Protein AF-R8APU4-F1 (afdb_monomer_lite)

Radius of gyration: 16.85 Å; chains: 1; bounding box: 38×44×42 Å

Secondary structure (DSSP, 8-state):
------EE-TTS-EEPPPTTT-GGGGG--TTHHHHHHHHHHHHHHHH-HHHHHHHHHHHH-BTTTTT--HHHHHHHHTTT--BHHHHHTS-HHHHTTSTT--HHHHHHHHHHHHHHHHHHHHHHHHHHHHHT-

pLDDT: mean 91.13, std 9.14, range [54.81, 98.44]

Sequence (133 aa):
GVAVIVSVTDWLTPFYPDPTVNPLHAAWPDELNDAVIAKIRDLCANSHPMLVARAEWAELQLLSEIGLPTKQCDLLAASNIQTLFDVVRREPSALTKVKGIGEKTAREIHAFCMQHVREWMRQYDKECRQTAA

Structure (mmCIF, N/CA/C/O backbone):
data_AF-R8APU4-F1
#
_entry.id   AF-R8APU4-F1
#
loop_
_atom_site.group_PDB
_atom_site.id
_atom_site.type_symbol
_atom_site.label_atom_id
_atom_site.label_alt_id
_atom_site.label_comp_id
_atom_site.label_asym_id
_atom_site.label_entity_id
_atom_site.label_seq_id
_atom_site.pdbx_PDB_ins_code
_atom_site.Cartn_x
_atom_site.Cartn_y
_atom_site.Cartn_z
_atom_site.occupancy
_atom_site.B_iso_or_equiv
_atom_site.auth_seq_id
_atom_site.auth_comp_id
_atom_site.auth_asym_id
_atom_site.auth_atom_id
_atom_site.pdbx_PDB_model_num
ATOM 1 N N . GLY A 1 1 ? 23.250 -4.812 -23.949 1.00 65.19 1 GLY A N 1
ATOM 2 C CA . GLY A 1 1 ? 22.042 -4.947 -23.116 1.00 65.19 1 GLY A CA 1
ATOM 3 C C . GLY A 1 1 ? 22.016 -3.819 -22.112 1.00 65.19 1 GLY A C 1
ATOM 4 O O . GLY A 1 1 ? 23.083 -3.347 -21.742 1.00 65.19 1 GLY A O 1
ATOM 5 N N . VAL A 1 2 ? 20.828 -3.374 -21.712 1.00 65.56 2 VAL A N 1
ATOM 6 C CA . VAL A 1 2 ? 20.645 -2.420 -20.609 1.00 65.56 2 VAL A CA 1
ATOM 7 C C . VAL A 1 2 ? 20.429 -3.227 -19.333 1.00 65.56 2 VAL A C 1
ATOM 9 O O . VAL A 1 2 ? 19.642 -4.170 -19.343 1.00 65.56 2 VAL A O 1
ATOM 12 N N . ALA A 1 3 ? 21.108 -2.857 -18.251 1.00 71.75 3 ALA A N 1
ATOM 13 C CA . ALA A 1 3 ? 20.852 -3.385 -16.917 1.00 71.75 3 ALA A CA 1
ATOM 14 C C . ALA A 1 3 ? 20.375 -2.243 -16.012 1.00 71.75 3 ALA A C 1
ATOM 16 O O . ALA A 1 3 ? 20.952 -1.156 -16.038 1.00 71.75 3 ALA A O 1
ATOM 17 N N . VAL A 1 4 ? 19.329 -2.492 -15.224 1.00 72.75 4 VAL A N 1
ATOM 18 C CA . VAL A 1 4 ? 18.803 -1.552 -14.226 1.00 72.75 4 VAL A CA 1
ATOM 19 C C . VAL A 1 4 ? 18.894 -2.222 -12.863 1.00 72.75 4 VAL A C 1
ATOM 21 O O . VAL A 1 4 ? 18.448 -3.355 -12.695 1.00 72.75 4 VAL A O 1
ATOM 24 N N . ILE A 1 5 ? 19.483 -1.521 -11.897 1.00 80.12 5 ILE A N 1
ATOM 25 C CA . ILE A 1 5 ? 19.469 -1.937 -10.496 1.00 80.12 5 ILE A CA 1
ATOM 26 C C . ILE A 1 5 ? 18.193 -1.377 -9.876 1.00 80.12 5 ILE A C 1
ATOM 28 O O . ILE A 1 5 ? 17.950 -0.172 -9.938 1.00 80.12 5 ILE A O 1
ATOM 32 N N . VAL A 1 6 ? 17.386 -2.263 -9.300 1.00 81.75 6 VAL A N 1
ATOM 33 C CA . VAL A 1 6 ? 16.127 -1.919 -8.6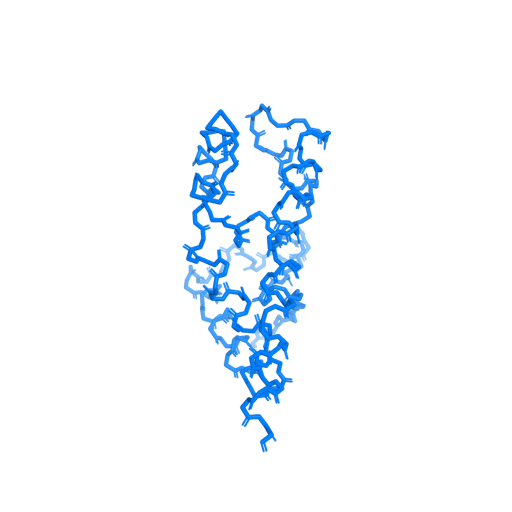40 1.00 81.75 6 VAL A CA 1
ATOM 34 C C . VAL A 1 6 ? 16.291 -2.182 -7.152 1.00 81.75 6 VAL A C 1
ATOM 36 O O . VAL A 1 6 ? 16.605 -3.301 -6.748 1.00 81.75 6 VAL A O 1
ATOM 39 N N . SER A 1 7 ? 16.085 -1.148 -6.341 1.00 87.69 7 SER A N 1
ATOM 40 C CA . SER A 1 7 ? 15.986 -1.304 -4.890 1.00 87.69 7 SER A CA 1
ATOM 41 C C . SER A 1 7 ? 14.561 -1.707 -4.529 1.00 87.69 7 SER A C 1
ATOM 43 O O . SER A 1 7 ? 13.619 -1.330 -5.217 1.00 87.69 7 SER A O 1
ATOM 45 N N . VAL A 1 8 ? 14.384 -2.466 -3.453 1.00 90.88 8 VAL A N 1
ATOM 46 C CA . VAL A 1 8 ? 13.068 -2.964 -3.032 1.00 90.88 8 VAL A CA 1
ATOM 47 C C . VAL A 1 8 ? 12.736 -2.386 -1.663 1.00 90.88 8 VAL A C 1
ATOM 49 O O . VAL A 1 8 ? 13.577 -2.410 -0.765 1.00 90.88 8 VAL A O 1
ATOM 52 N N . THR A 1 9 ? 11.529 -1.843 -1.506 1.00 92.44 9 THR A N 1
ATOM 53 C CA . THR A 1 9 ? 11.045 -1.370 -0.201 1.00 92.44 9 THR A CA 1
ATOM 54 C C . THR A 1 9 ? 10.642 -2.541 0.696 1.00 92.44 9 THR A C 1
ATOM 56 O O . THR A 1 9 ? 10.446 -3.665 0.235 1.00 92.44 9 THR A O 1
ATOM 59 N N . ASP A 1 10 ? 10.431 -2.292 1.988 1.00 92.12 10 ASP A N 1
ATOM 60 C CA . ASP A 1 10 ? 9.882 -3.308 2.895 1.00 92.12 10 ASP A CA 1
ATOM 61 C C . ASP A 1 10 ? 8.448 -3.740 2.506 1.00 92.12 10 ASP A C 1
ATOM 63 O O . ASP A 1 10 ? 7.966 -4.787 2.933 1.00 92.12 10 ASP A O 1
ATOM 67 N N . TRP A 1 11 ? 7.775 -2.968 1.651 1.00 95.81 11 TRP A N 1
ATOM 68 C CA . TRP A 1 11 ? 6.475 -3.270 1.045 1.00 95.81 11 TRP A CA 1
ATOM 69 C C . TRP A 1 11 ? 6.571 -3.961 -0.319 1.00 95.81 11 TRP A C 1
ATOM 71 O O . TRP A 1 11 ? 5.617 -3.919 -1.094 1.00 95.81 11 TRP A O 1
ATOM 81 N N . LEU A 1 12 ? 7.719 -4.572 -0.637 1.00 95.31 12 LEU A N 1
ATOM 82 C CA . LEU A 1 12 ? 7.938 -5.334 -1.875 1.00 95.31 12 LEU A CA 1
ATOM 83 C C . LEU A 1 12 ? 7.669 -4.516 -3.148 1.00 95.31 12 LEU A C 1
ATOM 85 O O . LEU A 1 12 ? 7.364 -5.062 -4.206 1.00 95.31 12 LEU A O 1
ATOM 89 N N . THR A 1 13 ? 7.774 -3.190 -3.042 1.00 93.00 13 THR A N 1
ATOM 90 C 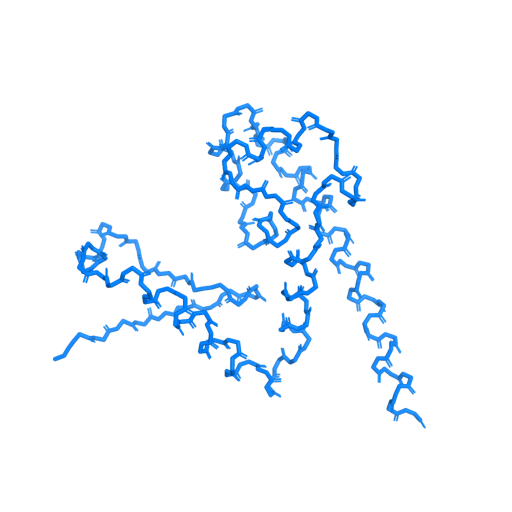CA . THR A 1 13 ? 7.569 -2.271 -4.157 1.00 93.00 13 THR A CA 1
ATOM 91 C C . THR A 1 13 ? 8.932 -1.907 -4.744 1.00 93.00 13 THR A C 1
ATOM 93 O O . THR A 1 13 ? 9.847 -1.574 -3.982 1.00 93.00 13 THR A O 1
ATOM 96 N N . PRO A 1 14 ? 9.098 -1.954 -6.075 1.00 91.31 14 PRO A N 1
ATOM 97 C CA . PRO A 1 14 ? 10.331 -1.519 -6.705 1.00 91.31 14 PRO A CA 1
ATOM 98 C C . PRO A 1 14 ? 10.508 -0.005 -6.556 1.00 91.31 14 PRO A C 1
ATOM 100 O O . PRO A 1 14 ? 9.588 0.784 -6.776 1.00 91.31 14 PRO A O 1
ATOM 103 N N . PHE A 1 15 ? 11.721 0.396 -6.205 1.00 87.00 15 PHE A N 1
ATOM 104 C CA . PHE A 1 15 ? 12.182 1.771 -6.217 1.00 87.00 15 PHE A CA 1
ATOM 105 C C . PHE A 1 15 ? 13.158 1.941 -7.377 1.00 87.00 15 PHE A C 1
ATOM 107 O O . PHE A 1 15 ? 14.256 1.372 -7.386 1.00 87.00 15 PHE A O 1
ATOM 114 N N . TYR A 1 16 ? 12.733 2.722 -8.362 1.00 83.50 16 TYR A N 1
ATOM 115 C CA . TYR A 1 16 ? 13.521 3.014 -9.547 1.00 83.50 16 TYR A CA 1
ATOM 116 C C . TYR A 1 16 ? 14.299 4.325 -9.381 1.00 83.50 16 TYR A C 1
ATOM 118 O O . TYR A 1 16 ? 13.840 5.220 -8.665 1.00 83.50 16 TYR A O 1
ATOM 126 N N . PRO A 1 17 ? 15.454 4.470 -10.056 1.00 75.75 17 PRO A N 1
ATOM 127 C CA . PRO A 1 17 ? 16.133 5.755 -10.166 1.00 75.75 17 PRO A CA 1
ATOM 128 C C . PRO A 1 17 ? 15.199 6.832 -10.729 1.00 75.75 17 PRO A C 1
ATOM 130 O O . PRO A 1 17 ? 14.263 6.528 -11.468 1.00 75.75 17 PRO A O 1
ATOM 133 N N . ASP A 1 18 ? 15.468 8.095 -10.398 1.00 74.25 18 ASP A N 1
ATOM 134 C CA . ASP A 1 18 ? 14.674 9.208 -10.912 1.00 74.25 18 ASP A CA 1
ATOM 135 C C . ASP A 1 18 ? 14.652 9.183 -12.462 1.00 74.25 18 ASP A C 1
ATOM 137 O O . ASP A 1 18 ? 15.716 9.049 -13.081 1.00 74.25 18 ASP A O 1
ATOM 141 N N . PRO A 1 19 ? 13.479 9.312 -13.112 1.00 70.94 19 PRO A N 1
ATOM 142 C CA . PRO A 1 19 ? 13.369 9.275 -14.573 1.00 70.94 19 PRO A CA 1
ATOM 143 C C . PRO A 1 19 ? 14.193 10.361 -15.279 1.00 70.94 19 PRO A C 1
ATOM 145 O O . PRO A 1 19 ? 14.604 10.180 -16.422 1.00 70.94 19 PRO A O 1
ATOM 148 N N . THR A 1 20 ? 14.463 11.486 -14.608 1.00 70.56 20 THR A N 1
ATOM 149 C CA . THR A 1 20 ? 15.337 12.552 -15.126 1.00 70.56 20 THR A CA 1
ATOM 150 C C . THR A 1 20 ? 16.808 12.136 -15.165 1.00 70.56 20 THR A C 1
ATOM 152 O O . THR A 1 20 ? 17.589 12.700 -15.928 1.00 70.56 20 THR A O 1
ATOM 155 N N . VAL A 1 21 ? 17.177 11.121 -14.378 1.00 69.00 21 VAL A N 1
ATOM 156 C CA . VAL A 1 21 ? 18.521 10.539 -14.302 1.00 69.00 21 VAL A CA 1
ATOM 157 C C . VAL A 1 21 ? 18.631 9.285 -15.179 1.00 69.00 21 VAL A C 1
ATOM 159 O O . VAL A 1 21 ? 19.710 8.996 -15.695 1.00 69.00 21 VAL A O 1
ATOM 162 N N . ASN A 1 22 ? 17.528 8.557 -15.398 1.00 70.25 22 ASN A N 1
ATOM 163 C CA . ASN A 1 22 ? 17.479 7.382 -16.268 1.00 70.25 22 ASN A CA 1
ATOM 164 C C . ASN A 1 22 ? 16.508 7.575 -17.456 1.00 70.25 22 ASN A C 1
ATOM 166 O O . ASN A 1 22 ? 15.334 7.199 -17.360 1.00 70.25 22 ASN A O 1
ATOM 170 N N . PRO A 1 23 ? 16.990 8.072 -18.615 1.00 70.00 23 PRO A N 1
ATOM 171 C CA . PRO A 1 23 ? 16.149 8.366 -19.781 1.00 70.00 23 PRO A CA 1
ATOM 172 C C . PRO A 1 23 ? 15.485 7.121 -20.388 1.00 70.00 23 PRO A C 1
ATOM 174 O O . PRO A 1 23 ? 14.581 7.240 -21.213 1.00 70.00 23 PRO A O 1
ATOM 177 N N . LEU A 1 24 ? 15.900 5.918 -19.978 1.00 71.50 24 LEU A N 1
ATOM 178 C CA . LEU A 1 24 ? 15.326 4.664 -20.455 1.00 71.50 24 LEU A CA 1
ATOM 179 C C . LEU A 1 24 ? 13.939 4.384 -19.874 1.00 71.50 24 LEU A C 1
ATOM 181 O O . LEU A 1 24 ? 13.246 3.547 -20.439 1.00 71.50 24 LEU A O 1
ATOM 185 N N . HIS A 1 25 ? 13.505 5.099 -18.826 1.00 74.12 25 HIS A N 1
ATOM 186 C CA . HIS A 1 25 ? 12.143 4.976 -18.287 1.00 74.12 25 HIS A CA 1
ATOM 187 C C . HIS A 1 25 ? 11.067 5.162 -19.365 1.00 74.12 25 HIS A C 1
ATOM 189 O O . HIS A 1 25 ? 10.062 4.464 -19.348 1.00 74.12 25 HIS A O 1
ATOM 195 N N . ALA A 1 26 ? 11.290 6.061 -20.330 1.00 77.56 26 ALA A N 1
ATOM 196 C CA . ALA A 1 26 ? 10.344 6.314 -21.418 1.00 77.56 26 ALA A CA 1
ATOM 197 C C . ALA A 1 26 ? 10.228 5.152 -22.423 1.00 77.56 26 ALA A C 1
ATOM 199 O O . ALA A 1 26 ? 9.291 5.119 -23.212 1.00 77.56 26 ALA A O 1
ATOM 200 N N . ALA A 1 27 ? 11.185 4.222 -22.417 1.00 79.81 27 ALA A N 1
ATOM 201 C CA . ALA A 1 27 ? 11.229 3.066 -23.308 1.00 79.81 27 ALA A CA 1
ATOM 202 C C . ALA A 1 27 ? 10.874 1.751 -22.591 1.00 79.81 27 ALA A C 1
ATOM 204 O O . ALA A 1 27 ? 11.046 0.677 -23.169 1.00 79.81 27 ALA A O 1
ATOM 205 N N . TRP A 1 28 ? 10.444 1.807 -21.326 1.00 82.31 28 TRP A N 1
ATOM 206 C CA . TRP A 1 28 ? 10.082 0.607 -20.579 1.00 82.31 28 TRP A CA 1
ATOM 207 C C . TRP A 1 28 ? 8.760 0.028 -21.084 1.00 82.31 28 TRP A C 1
ATOM 209 O O . TRP A 1 28 ? 7.817 0.787 -21.297 1.00 82.31 28 TRP A O 1
ATOM 219 N N . PRO A 1 29 ? 8.669 -1.302 -21.258 1.00 86.06 29 PRO A N 1
ATOM 220 C CA . PRO A 1 29 ? 7.392 -1.955 -21.500 1.00 86.06 29 PRO A CA 1
ATOM 221 C C . PRO A 1 29 ? 6.426 -1.687 -20.345 1.00 86.06 29 PRO A C 1
ATOM 223 O O . PRO A 1 29 ? 6.837 -1.753 -19.185 1.00 86.06 29 PRO A O 1
ATOM 226 N N . ASP A 1 30 ? 5.149 -1.472 -20.656 1.00 84.44 30 ASP A N 1
ATOM 227 C CA . ASP A 1 30 ? 4.111 -1.216 -19.647 1.00 84.44 30 ASP A CA 1
ATOM 228 C C . ASP A 1 30 ? 4.035 -2.350 -18.603 1.00 84.44 30 ASP A C 1
ATOM 230 O O . ASP A 1 30 ? 3.893 -2.108 -17.407 1.00 84.44 30 ASP A O 1
ATOM 234 N N . GLU A 1 31 ? 4.241 -3.593 -19.046 1.00 87.31 31 GLU A N 1
ATOM 235 C CA . GLU A 1 31 ? 4.192 -4.811 -18.225 1.00 87.31 31 GLU A CA 1
ATOM 236 C C . GLU A 1 31 ? 5.447 -5.033 -17.361 1.00 87.31 31 GLU A C 1
ATOM 238 O O . GLU A 1 31 ? 5.466 -5.910 -16.493 1.00 87.31 31 GLU A O 1
ATOM 243 N N . LEU A 1 32 ? 6.525 -4.265 -17.582 1.00 86.56 32 LEU A N 1
ATOM 244 C CA . LEU A 1 32 ? 7.799 -4.484 -16.891 1.00 86.56 32 LEU A CA 1
ATOM 245 C C . LEU A 1 32 ? 7.640 -4.345 -15.378 1.00 86.56 32 LEU A C 1
ATOM 247 O O . LEU A 1 32 ? 8.201 -5.138 -14.624 1.00 86.56 32 LEU A O 1
ATOM 251 N N . ASN A 1 33 ? 6.88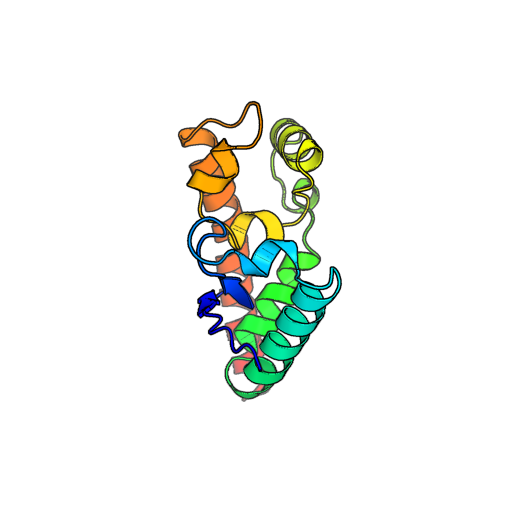3 -3.343 -14.931 1.00 87.81 33 ASN A N 1
ATOM 252 C CA . ASN A 1 33 ? 6.720 -3.089 -13.507 1.00 87.81 33 ASN A CA 1
ATOM 253 C C . ASN A 1 33 ? 6.011 -4.252 -12.798 1.00 87.81 33 ASN A C 1
ATOM 255 O O . ASN A 1 33 ? 6.436 -4.660 -11.718 1.00 87.81 33 ASN A O 1
ATOM 259 N N . ASP A 1 34 ? 4.988 -4.825 -13.428 1.00 89.25 34 ASP A N 1
ATOM 260 C CA . ASP A 1 34 ? 4.236 -5.950 -12.871 1.00 89.25 34 ASP A CA 1
ATOM 261 C C . ASP A 1 34 ? 5.092 -7.221 -12.838 1.00 89.25 34 ASP A C 1
ATOM 263 O O . ASP A 1 34 ? 5.128 -7.923 -11.825 1.00 89.25 34 ASP A O 1
ATOM 267 N N . ALA A 1 35 ? 5.876 -7.470 -13.893 1.00 91.31 35 ALA A N 1
ATOM 268 C CA . ALA A 1 35 ? 6.838 -8.570 -13.928 1.00 91.31 35 ALA A CA 1
ATOM 269 C C . ALA A 1 35 ? 7.918 -8.434 -12.838 1.00 91.31 35 ALA A C 1
ATOM 271 O O . ALA A 1 35 ? 8.291 -9.420 -12.197 1.00 91.31 35 ALA A O 1
ATOM 272 N N . VAL A 1 36 ? 8.404 -7.212 -12.591 1.00 91.69 36 VAL A N 1
ATOM 273 C CA . VAL A 1 36 ? 9.365 -6.925 -11.516 1.00 91.69 36 VAL A CA 1
ATOM 274 C C . VAL A 1 36 ? 8.734 -7.161 -10.144 1.00 91.69 36 VAL A C 1
ATOM 276 O O . VAL A 1 36 ? 9.351 -7.832 -9.319 1.00 91.69 36 VAL A O 1
ATOM 279 N N . ILE A 1 37 ? 7.508 -6.687 -9.898 1.00 92.38 37 ILE A N 1
ATOM 280 C CA . ILE A 1 37 ? 6.787 -6.928 -8.634 1.00 92.38 37 ILE A CA 1
ATOM 281 C C . ILE A 1 37 ? 6.594 -8.429 -8.399 1.00 92.38 37 ILE A C 1
ATOM 283 O O . ILE A 1 37 ? 6.911 -8.926 -7.316 1.00 92.38 37 ILE A O 1
ATOM 287 N N . ALA A 1 38 ? 6.139 -9.168 -9.415 1.00 93.50 38 ALA A N 1
ATOM 288 C CA . ALA A 1 38 ? 5.978 -10.615 -9.328 1.00 93.50 38 ALA A CA 1
ATOM 289 C C . ALA A 1 38 ? 7.308 -11.302 -8.987 1.00 93.50 38 ALA A C 1
ATOM 291 O O . ALA A 1 38 ? 7.359 -12.162 -8.105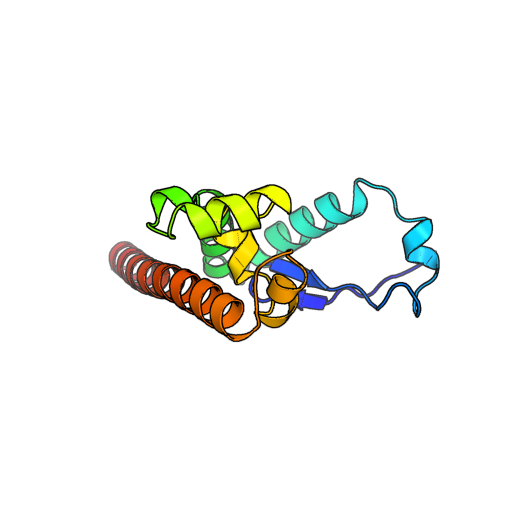 1.00 93.50 38 ALA A O 1
ATOM 292 N N . LYS A 1 39 ? 8.409 -10.876 -9.623 1.00 93.94 39 LYS A N 1
ATOM 293 C CA . LYS A 1 39 ? 9.728 -11.449 -9.351 1.00 93.94 39 LYS A CA 1
ATOM 294 C C . LYS A 1 39 ? 10.248 -11.114 -7.953 1.00 93.94 39 LYS A C 1
ATOM 296 O O . LYS A 1 39 ? 10.854 -11.971 -7.316 1.00 93.94 39 LYS A O 1
ATOM 301 N N . ILE A 1 40 ? 10.009 -9.898 -7.466 1.00 94.62 40 ILE A N 1
ATOM 302 C CA . ILE A 1 40 ? 10.347 -9.498 -6.095 1.00 94.62 40 ILE A CA 1
ATOM 303 C C . ILE A 1 40 ? 9.614 -10.396 -5.093 1.00 94.62 40 ILE A C 1
ATOM 305 O O . ILE A 1 40 ? 10.251 -10.944 -4.194 1.00 94.62 40 ILE A O 1
ATOM 309 N N . ARG A 1 41 ? 8.300 -10.598 -5.266 1.00 95.69 41 ARG A N 1
ATOM 310 C CA . ARG A 1 41 ? 7.495 -11.457 -4.382 1.00 95.69 41 ARG A CA 1
ATOM 311 C C . ARG A 1 41 ? 7.990 -12.903 -4.383 1.00 95.69 41 ARG A C 1
ATOM 313 O O . ARG A 1 41 ? 8.192 -13.459 -3.309 1.00 95.69 41 ARG A O 1
ATOM 320 N N . ASP A 1 42 ? 8.265 -13.467 -5.559 1.00 95.25 42 ASP A N 1
ATOM 321 C CA . ASP A 1 42 ? 8.838 -14.813 -5.723 1.00 95.25 42 ASP A CA 1
ATOM 322 C C . ASP A 1 42 ? 10.165 -14.978 -4.957 1.00 95.25 42 ASP A C 1
ATOM 324 O O . ASP A 1 42 ? 10.334 -15.905 -4.165 1.00 95.25 42 ASP A O 1
ATOM 328 N N . LEU A 1 43 ? 11.092 -14.027 -5.111 1.00 93.38 43 LEU A N 1
ATOM 329 C CA . LEU A 1 43 ? 12.383 -14.054 -4.411 1.00 93.38 43 LEU A CA 1
ATOM 330 C C . LEU A 1 43 ? 12.237 -13.885 -2.886 1.00 93.38 43 LEU A C 1
ATOM 332 O O . LEU A 1 43 ? 12.998 -14.474 -2.109 1.00 93.38 43 LEU A O 1
ATOM 336 N N . CYS A 1 44 ? 11.262 -13.090 -2.444 1.00 94.62 44 CYS A N 1
ATOM 337 C CA . CYS A 1 44 ? 10.994 -12.848 -1.030 1.00 94.62 44 CYS A CA 1
ATOM 338 C C . CYS A 1 44 ? 10.173 -13.958 -0.362 1.00 94.62 44 CYS A C 1
ATOM 340 O O . CYS A 1 44 ? 10.248 -14.073 0.858 1.00 94.62 44 CYS A O 1
ATOM 342 N N . ALA A 1 45 ? 9.450 -14.798 -1.107 1.00 94.12 45 ALA A N 1
ATOM 343 C CA . ALA A 1 45 ? 8.554 -15.812 -0.543 1.00 94.12 45 ALA A CA 1
ATOM 344 C C . ALA A 1 45 ? 9.262 -16.762 0.436 1.00 94.12 45 ALA A C 1
ATOM 346 O O . ALA A 1 45 ? 8.739 -17.054 1.508 1.00 94.12 45 ALA A O 1
ATOM 347 N N . ASN A 1 46 ? 10.487 -17.181 0.112 1.00 90.25 46 ASN A N 1
ATOM 348 C CA . ASN A 1 46 ? 11.248 -18.103 0.960 1.00 90.25 46 ASN A CA 1
ATOM 349 C C . ASN A 1 46 ? 12.001 -17.400 2.097 1.00 90.25 46 ASN A C 1
ATOM 351 O O . ASN A 1 46 ? 12.165 -17.962 3.176 1.00 90.25 46 ASN A O 1
ATOM 355 N N . SER A 1 47 ? 12.505 -16.190 1.849 1.00 93.56 47 SER A N 1
ATOM 356 C CA . SER A 1 47 ? 13.401 -15.491 2.782 1.00 93.56 47 SER A CA 1
ATOM 357 C C . SER A 1 47 ? 12.664 -14.560 3.747 1.00 93.56 47 SER A C 1
ATOM 359 O O . SER A 1 47 ? 13.094 -14.383 4.882 1.00 93.56 47 SER A O 1
ATOM 361 N N . HIS A 1 48 ? 11.551 -13.977 3.307 1.00 94.44 48 HIS A N 1
ATOM 362 C CA . HIS A 1 48 ? 10.764 -12.983 4.033 1.00 94.44 48 HIS A CA 1
ATOM 363 C C . HIS A 1 48 ? 9.249 -13.230 3.860 1.00 94.44 48 HIS A C 1
ATOM 365 O O . HIS A 1 48 ? 8.522 -12.315 3.457 1.00 94.44 48 HIS A O 1
ATOM 371 N N . PRO A 1 49 ? 8.734 -14.436 4.184 1.00 94.25 49 PRO A N 1
ATOM 372 C CA . PRO A 1 49 ? 7.333 -14.806 3.948 1.00 94.25 49 PRO A CA 1
ATOM 373 C C . PRO A 1 49 ? 6.335 -13.854 4.619 1.00 94.25 49 PRO A C 1
ATOM 375 O O . PRO A 1 49 ? 5.301 -13.530 4.043 1.00 94.25 49 PRO A O 1
ATOM 378 N N . MET A 1 50 ? 6.673 -13.322 5.799 1.00 95.50 50 MET A N 1
ATOM 379 C CA . MET A 1 50 ? 5.838 -12.342 6.501 1.00 95.50 50 MET A CA 1
ATOM 380 C C . MET A 1 50 ? 5.649 -11.045 5.694 1.00 95.50 50 MET A C 1
ATOM 382 O O . MET A 1 50 ? 4.570 -10.462 5.732 1.00 95.50 50 MET A O 1
ATOM 386 N N . LEU A 1 51 ? 6.663 -10.578 4.950 1.00 96.06 51 LEU A N 1
ATOM 387 C CA . LEU A 1 51 ? 6.527 -9.371 4.122 1.00 96.06 51 LEU A CA 1
ATOM 388 C C . LEU A 1 51 ? 5.579 -9.607 2.943 1.00 96.06 51 LEU A C 1
ATOM 390 O O . LEU A 1 51 ? 4.792 -8.719 2.620 1.00 96.06 51 LEU A O 1
ATOM 394 N N . VAL A 1 52 ? 5.628 -10.803 2.346 1.00 96.62 52 VAL A N 1
ATOM 395 C CA . VAL A 1 52 ? 4.720 -11.211 1.263 1.00 96.62 52 VAL A CA 1
ATOM 396 C C . VAL A 1 52 ? 3.289 -11.292 1.786 1.00 96.62 52 VAL A C 1
ATOM 398 O O . VAL A 1 52 ? 2.422 -10.586 1.277 1.00 96.62 52 VAL A O 1
ATOM 401 N N . ALA A 1 53 ? 3.072 -12.030 2.878 1.00 96.50 53 ALA A N 1
ATOM 402 C CA . ALA A 1 53 ? 1.762 -12.157 3.510 1.00 96.50 53 ALA A CA 1
ATOM 403 C C . ALA A 1 53 ? 1.180 -10.794 3.925 1.00 96.50 53 ALA A C 1
ATOM 405 O O . ALA A 1 53 ? -0.005 -10.532 3.727 1.00 96.50 53 ALA A O 1
ATOM 406 N N . ARG A 1 54 ? 2.020 -9.891 4.452 1.00 97.62 54 ARG A N 1
ATOM 407 C CA . ARG A 1 54 ? 1.615 -8.529 4.826 1.00 97.62 54 ARG A CA 1
ATOM 408 C C . ARG A 1 54 ? 1.153 -7.718 3.619 1.00 97.62 54 ARG A C 1
ATOM 410 O O . ARG A 1 54 ? 0.158 -7.005 3.721 1.00 97.62 54 ARG A O 1
ATOM 417 N N . ALA A 1 55 ? 1.895 -7.778 2.514 1.00 97.31 55 ALA A N 1
ATOM 418 C CA . ALA A 1 55 ? 1.553 -7.050 1.297 1.00 97.31 55 ALA A CA 1
ATOM 419 C C . ALA A 1 55 ? 0.230 -7.560 0.710 1.00 97.31 55 ALA A C 1
ATOM 421 O O . ALA A 1 55 ? -0.669 -6.759 0.479 1.00 97.31 55 ALA A O 1
ATOM 422 N N . GLU A 1 56 ? 0.081 -8.879 0.567 1.00 96.62 56 GLU A N 1
ATOM 423 C CA . GLU A 1 56 ? -1.139 -9.513 0.046 1.00 96.62 56 GLU A CA 1
ATOM 424 C C . GLU A 1 56 ? -2.359 -9.215 0.920 1.00 96.62 56 GLU A C 1
ATOM 426 O O . GLU A 1 56 ? -3.411 -8.828 0.416 1.00 96.62 56 GLU A O 1
ATOM 431 N N . TRP A 1 57 ? -2.220 -9.316 2.244 1.00 97.75 57 TRP A N 1
ATOM 432 C CA . TRP A 1 57 ? -3.292 -8.947 3.163 1.00 97.75 57 TRP A CA 1
ATOM 433 C C . TRP A 1 57 ? -3.694 -7.475 3.004 1.00 97.75 57 TRP A C 1
ATOM 435 O O . TRP A 1 57 ? -4.886 -7.174 2.905 1.00 97.75 57 TRP A O 1
ATOM 445 N N . ALA A 1 58 ? -2.718 -6.562 2.952 1.00 98.19 58 ALA A N 1
ATOM 446 C CA . ALA A 1 58 ? -2.967 -5.126 2.845 1.00 98.19 58 ALA A CA 1
ATOM 447 C C . ALA A 1 58 ? -3.598 -4.721 1.499 1.00 98.19 58 ALA A C 1
ATOM 449 O O . ALA A 1 58 ? -4.329 -3.730 1.455 1.00 98.19 58 ALA A O 1
ATOM 450 N N . GLU A 1 59 ? -3.343 -5.465 0.418 1.00 97.62 59 GLU A N 1
ATOM 451 C CA . GLU A 1 59 ? -3.985 -5.269 -0.893 1.00 97.62 59 GLU A CA 1
ATOM 452 C C . GLU A 1 59 ? -5.487 -5.575 -0.851 1.00 97.62 59 GLU A C 1
ATOM 454 O O . GLU A 1 59 ? -6.255 -4.994 -1.612 1.00 97.62 59 GLU A O 1
ATOM 459 N N . LEU A 1 60 ? -5.919 -6.438 0.072 1.00 97.81 60 LEU A N 1
ATOM 460 C CA . LEU A 1 60 ? -7.325 -6.804 0.253 1.00 97.81 60 LEU A CA 1
ATOM 461 C C . LEU A 1 60 ? -8.083 -5.870 1.205 1.00 97.81 60 LEU A C 1
ATOM 463 O O . LEU A 1 60 ? -9.306 -5.936 1.269 1.00 97.81 60 LEU A O 1
ATOM 467 N N . GLN A 1 61 ? -7.388 -5.020 1.966 1.00 98.12 61 GLN A N 1
ATOM 468 C CA . GLN A 1 61 ? -8.034 -4.146 2.946 1.00 98.12 61 GLN A CA 1
ATOM 469 C C . GLN A 1 61 ? -8.463 -2.829 2.296 1.00 98.12 61 GLN A C 1
ATOM 471 O O . GLN A 1 61 ? -7.623 -1.960 2.049 1.00 98.12 61 GLN A O 1
ATOM 476 N N . LEU A 1 62 ? -9.762 -2.640 2.061 1.00 98.00 62 LEU A N 1
ATOM 477 C CA . LEU A 1 62 ? -10.283 -1.359 1.583 1.00 98.00 62 LEU A CA 1
ATOM 478 C C . LEU A 1 62 ? -10.242 -0.301 2.690 1.00 98.00 62 LEU A C 1
ATOM 480 O O . LEU A 1 62 ? -10.655 -0.543 3.825 1.00 98.00 62 LEU A O 1
ATOM 484 N N . LEU A 1 63 ? -9.806 0.915 2.348 1.00 98.06 63 LEU A N 1
ATOM 485 C CA . LEU A 1 63 ? -9.706 2.030 3.300 1.00 98.06 63 LEU A CA 1
ATOM 486 C C . LEU A 1 63 ? -11.052 2.357 3.968 1.00 98.06 63 LEU A C 1
ATOM 488 O O . LEU A 1 63 ? -11.101 2.676 5.156 1.00 98.06 63 LEU A O 1
ATOM 492 N N . SER A 1 64 ? -12.150 2.234 3.220 1.00 96.44 64 SER A N 1
ATOM 493 C CA . SER A 1 64 ? -13.513 2.423 3.725 1.00 96.44 64 SER A CA 1
ATOM 494 C C . SER A 1 64 ? -13.938 1.371 4.747 1.00 96.44 64 SER A C 1
ATOM 496 O O . SER A 1 64 ? -14.737 1.672 5.628 1.00 96.44 64 SER A O 1
ATOM 498 N N . GLU A 1 65 ? -13.423 0.146 4.636 1.00 96.94 65 GLU A N 1
ATOM 499 C CA . GLU A 1 65 ? -13.808 -0.980 5.494 1.00 96.94 65 GLU A CA 1
ATOM 500 C C . GLU A 1 65 ? -13.016 -0.995 6.799 1.00 96.94 65 GLU A C 1
ATOM 502 O O . GLU A 1 65 ? -13.550 -1.351 7.846 1.00 96.94 65 GLU A O 1
ATOM 507 N N . ILE A 1 66 ? -11.765 -0.531 6.764 1.00 96.00 66 ILE A N 1
ATOM 508 C CA . ILE A 1 66 ? -10.923 -0.426 7.963 1.00 96.00 66 ILE A CA 1
ATOM 509 C C . ILE A 1 66 ? -11.251 0.800 8.828 1.00 96.00 66 ILE A C 1
ATOM 511 O O . ILE A 1 66 ? -10.648 0.981 9.880 1.00 96.00 66 ILE A O 1
ATOM 515 N N . GLY A 1 67 ? -12.215 1.633 8.419 1.00 95.75 67 GLY A N 1
ATOM 516 C CA . GLY A 1 67 ? -12.727 2.747 9.222 1.00 95.75 67 GLY A CA 1
ATOM 517 C C . GLY A 1 67 ? -12.077 4.104 8.946 1.00 95.75 67 GLY A C 1
ATOM 518 O O . GLY A 1 67 ? -12.201 5.012 9.772 1.00 95.75 67 GLY A O 1
ATOM 519 N N . LEU A 1 68 ? -11.405 4.279 7.800 1.00 96.69 68 LEU A N 1
ATOM 520 C CA . LEU A 1 68 ? -10.949 5.605 7.388 1.00 96.69 68 LEU A CA 1
ATOM 521 C C . LEU A 1 68 ? -12.174 6.493 7.061 1.00 96.69 68 LEU A C 1
ATOM 523 O O . LEU A 1 68 ? -13.108 6.028 6.401 1.00 96.69 68 LEU A O 1
ATOM 527 N N . PRO A 1 69 ? -12.211 7.769 7.495 1.00 96.50 69 PRO A N 1
ATOM 528 C CA . PRO A 1 69 ? -13.343 8.654 7.228 1.00 96.50 69 PRO A CA 1
ATOM 529 C C . PRO A 1 69 ? -13.696 8.745 5.738 1.00 96.50 69 PRO A C 1
ATOM 531 O O . PRO A 1 69 ? -12.823 9.016 4.916 1.00 96.50 69 PRO A O 1
ATOM 534 N N . THR A 1 70 ? -14.987 8.641 5.395 1.00 96.19 70 THR A N 1
ATOM 535 C CA . THR A 1 70 ? -15.484 8.631 4.002 1.00 96.19 70 THR A CA 1
ATOM 536 C C . THR A 1 70 ? -14.926 9.780 3.165 1.00 96.19 70 THR A C 1
ATOM 538 O O . THR A 1 70 ? -14.417 9.559 2.076 1.00 96.19 70 THR A O 1
ATOM 541 N N . LYS A 1 71 ? -14.891 10.999 3.721 1.00 95.44 71 LYS A N 1
ATOM 542 C CA . LYS A 1 71 ? -14.320 12.169 3.039 1.00 95.44 71 LYS A CA 1
ATOM 543 C C . LYS A 1 71 ? -12.851 11.971 2.640 1.00 95.44 71 LYS A C 1
ATOM 545 O O . LYS A 1 71 ? -12.430 12.478 1.609 1.00 95.44 71 LYS A O 1
ATOM 550 N N . GLN A 1 72 ? -12.053 11.294 3.466 1.00 95.75 72 GLN A N 1
ATOM 551 C CA . GLN A 1 72 ? -10.654 10.996 3.151 1.00 95.75 72 GLN A CA 1
ATOM 552 C C . GLN A 1 72 ? -10.560 9.877 2.109 1.00 95.75 72 GLN A C 1
ATOM 554 O O . GLN A 1 72 ? -9.767 10.005 1.180 1.00 95.75 72 GLN A O 1
ATOM 559 N N . CYS A 1 73 ? -11.406 8.846 2.207 1.00 96.75 73 CYS A N 1
ATOM 560 C CA . CYS A 1 73 ? -11.519 7.804 1.184 1.00 96.75 73 CYS A CA 1
ATOM 561 C C . CYS A 1 73 ? -11.852 8.393 -0.191 1.00 96.75 73 CYS A C 1
ATOM 563 O O . CYS A 1 73 ? -11.175 8.062 -1.156 1.00 96.75 73 CYS A O 1
ATOM 565 N N . ASP A 1 74 ? -12.810 9.319 -0.279 1.00 96.75 74 ASP A N 1
ATOM 566 C CA . ASP A 1 74 ? -13.211 9.946 -1.545 1.00 96.75 74 ASP A CA 1
ATOM 567 C C . ASP A 1 74 ? -12.057 10.733 -2.191 1.00 96.75 74 ASP A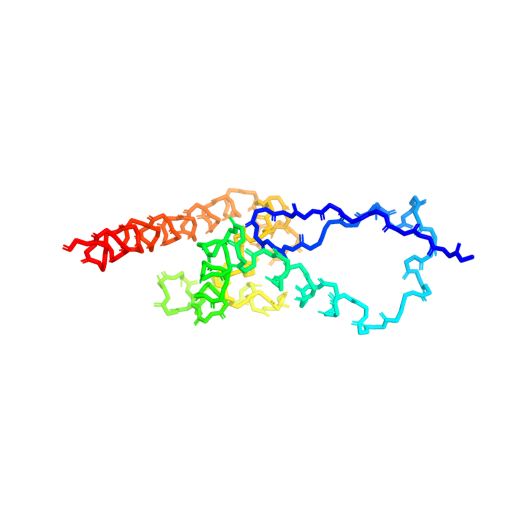 C 1
ATOM 569 O O . ASP A 1 74 ? -11.824 10.644 -3.400 1.00 96.75 74 ASP A O 1
ATOM 573 N N . LEU A 1 75 ? -11.290 11.480 -1.384 1.00 96.50 75 LEU A N 1
ATOM 574 C CA . LEU A 1 75 ? -10.114 12.219 -1.861 1.00 96.50 75 LEU A CA 1
ATOM 575 C C . LEU A 1 75 ? -9.024 11.274 -2.388 1.00 96.50 75 LEU A C 1
ATOM 577 O O . LEU A 1 75 ? -8.431 11.537 -3.435 1.00 96.50 75 LEU A O 1
ATOM 581 N N . LEU A 1 76 ? -8.763 10.178 -1.673 1.00 97.00 76 LEU A N 1
ATOM 582 C CA . LEU A 1 76 ? -7.759 9.179 -2.042 1.00 97.00 76 LEU A CA 1
ATOM 583 C C . LEU A 1 76 ? -8.185 8.369 -3.277 1.00 97.00 76 LEU A C 1
ATOM 585 O O . LEU A 1 76 ? -7.379 8.177 -4.191 1.00 97.00 76 LEU A O 1
ATOM 589 N N . ALA A 1 77 ? -9.457 7.977 -3.361 1.00 96.00 77 ALA A N 1
ATOM 590 C CA . ALA A 1 77 ? -10.017 7.225 -4.479 1.00 96.00 77 ALA A CA 1
ATOM 591 C C . ALA A 1 77 ? -9.924 8.006 -5.798 1.00 96.00 77 ALA A C 1
ATOM 593 O O . ALA A 1 77 ? -9.593 7.423 -6.830 1.00 96.00 77 ALA A O 1
ATOM 594 N N . ALA A 1 78 ? -10.093 9.335 -5.764 1.00 95.19 78 ALA A N 1
ATOM 595 C CA . ALA A 1 78 ? -9.878 10.203 -6.926 1.00 95.19 78 ALA A CA 1
ATOM 596 C C . ALA A 1 78 ? -8.432 10.162 -7.472 1.00 95.19 78 ALA A C 1
ATOM 598 O O . ALA A 1 78 ? -8.193 10.558 -8.610 1.00 95.19 78 ALA A O 1
ATOM 599 N N . SER A 1 79 ? -7.471 9.681 -6.675 1.00 95.06 79 SER A N 1
ATOM 600 C CA . SER A 1 79 ? -6.071 9.448 -7.065 1.00 95.06 79 SER A CA 1
ATOM 601 C C . SER A 1 79 ? -5.717 7.958 -7.166 1.00 95.06 79 SER A C 1
ATOM 603 O O . SER A 1 79 ? -4.540 7.603 -7.119 1.00 95.06 79 SER A O 1
ATOM 605 N N . ASN A 1 80 ? -6.723 7.088 -7.293 1.00 95.56 80 ASN A N 1
ATOM 606 C CA . ASN A 1 80 ? -6.582 5.633 -7.355 1.00 95.56 80 ASN A CA 1
ATOM 607 C C . ASN A 1 80 ? -5.851 5.019 -6.141 1.00 95.56 80 ASN A C 1
ATOM 609 O O . ASN A 1 80 ? -5.077 4.075 -6.280 1.00 95.56 80 ASN A O 1
ATOM 613 N N . ILE A 1 81 ? -6.074 5.577 -4.948 1.00 97.56 81 ILE A N 1
ATOM 614 C CA . ILE A 1 81 ? -5.603 5.034 -3.667 1.00 97.56 81 ILE A CA 1
ATOM 615 C C . ILE A 1 81 ? -6.839 4.526 -2.926 1.00 97.56 81 ILE A C 1
ATOM 617 O O . ILE A 1 81 ? -7.638 5.324 -2.440 1.00 97.56 81 ILE A O 1
ATOM 621 N N . GLN A 1 82 ? -7.015 3.206 -2.872 1.00 97.56 82 GLN A N 1
ATOM 622 C CA . GLN A 1 82 ? -8.239 2.593 -2.330 1.00 97.56 82 GLN A CA 1
ATOM 623 C C . GLN A 1 82 ? -7.968 1.575 -1.225 1.00 97.56 82 GLN A C 1
ATOM 625 O O . GLN A 1 82 ? -8.840 1.319 -0.393 1.00 97.56 82 GLN A O 1
ATOM 630 N N . THR A 1 83 ? -6.763 1.008 -1.207 1.00 98.44 83 THR A N 1
ATOM 631 C CA . THR A 1 83 ? -6.382 -0.069 -0.295 1.00 98.44 83 THR A CA 1
ATOM 632 C C . THR A 1 83 ? -5.436 0.428 0.792 1.00 98.44 83 THR A C 1
ATOM 634 O O . THR A 1 83 ? -4.767 1.458 0.646 1.00 98.44 83 THR A O 1
ATOM 637 N N . LEU A 1 84 ? -5.335 -0.336 1.879 1.00 98.25 84 LEU A N 1
ATOM 638 C CA . LEU A 1 84 ? -4.323 -0.126 2.906 1.00 98.25 84 LEU A CA 1
ATOM 639 C C . LEU A 1 84 ? -2.923 -0.146 2.286 1.00 98.25 84 LEU A C 1
ATOM 641 O O . LEU A 1 84 ? -2.128 0.750 2.574 1.00 98.25 84 LEU A O 1
ATOM 645 N N . PHE A 1 85 ? -2.652 -1.117 1.402 1.00 98.12 85 PHE A N 1
ATOM 646 C CA . PHE A 1 85 ? -1.372 -1.261 0.704 1.00 98.12 85 PHE A CA 1
ATOM 647 C C . PHE A 1 85 ? -0.979 0.006 -0.057 1.00 98.12 85 PHE A C 1
ATOM 649 O O . PHE A 1 85 ? 0.175 0.434 0.007 1.00 98.12 85 PHE A O 1
ATOM 656 N N . ASP A 1 86 ? -1.934 0.662 -0.721 1.00 97.38 86 ASP A N 1
ATOM 657 C CA . ASP A 1 86 ? -1.654 1.912 -1.414 1.00 97.38 86 ASP A CA 1
ATOM 658 C C . ASP A 1 86 ? -1.175 3.019 -0.474 1.00 97.38 86 ASP A C 1
ATOM 660 O O . ASP A 1 86 ? -0.286 3.795 -0.823 1.00 97.38 86 ASP A O 1
ATOM 664 N N . VAL A 1 87 ? -1.700 3.108 0.738 1.00 97.75 87 VAL A N 1
ATOM 665 C CA . VAL A 1 87 ? -1.242 4.147 1.661 1.00 97.75 87 VAL A CA 1
ATOM 666 C C . VAL A 1 87 ? 0.143 3.814 2.213 1.00 97.75 87 VAL A C 1
ATOM 668 O O . VAL A 1 87 ? 1.045 4.646 2.153 1.00 97.75 87 VAL A O 1
ATOM 671 N N . VAL A 1 88 ? 0.319 2.603 2.737 1.00 97.12 88 VAL A N 1
ATOM 672 C CA . VAL A 1 88 ? 1.480 2.237 3.569 1.00 97.12 88 VAL A CA 1
ATOM 673 C C . VAL A 1 88 ? 2.761 1.973 2.783 1.00 97.12 88 VAL A C 1
ATOM 675 O O . VAL A 1 88 ? 3.847 2.113 3.337 1.00 97.12 88 VAL A O 1
ATOM 678 N N . ARG A 1 89 ? 2.669 1.644 1.486 1.00 95.44 89 ARG A N 1
ATOM 679 C CA . ARG A 1 89 ? 3.854 1.481 0.622 1.00 95.44 89 ARG A CA 1
ATOM 680 C C . ARG A 1 89 ? 4.522 2.803 0.232 1.00 95.44 89 ARG A C 1
ATOM 682 O O . ARG A 1 89 ? 5.517 2.798 -0.492 1.00 95.44 89 ARG A O 1
ATOM 689 N N . ARG A 1 90 ? 3.931 3.934 0.622 1.00 93.56 90 ARG A N 1
ATOM 690 C CA . ARG A 1 90 ? 4.345 5.287 0.248 1.00 93.56 90 ARG A CA 1
ATOM 691 C C . ARG A 1 90 ? 4.770 6.057 1.490 1.00 93.56 90 ARG A C 1
ATOM 693 O O . ARG A 1 90 ? 4.180 5.919 2.553 1.00 93.56 90 ARG A O 1
ATOM 700 N N . GLU A 1 91 ? 5.721 6.965 1.317 1.00 92.25 91 GLU A N 1
ATOM 701 C CA . GLU A 1 91 ? 5.991 7.977 2.336 1.00 92.25 91 GLU A CA 1
ATOM 702 C C . GLU A 1 91 ? 4.772 8.899 2.527 1.00 92.25 91 GLU A C 1
ATOM 704 O O . GLU A 1 91 ? 4.108 9.241 1.539 1.00 92.25 91 GLU A O 1
ATOM 709 N N . PRO A 1 92 ? 4.503 9.405 3.747 1.00 94.44 92 PRO A N 1
ATOM 710 C CA . PRO A 1 92 ? 3.387 10.320 3.989 1.00 94.44 92 PRO A CA 1
ATOM 711 C C . PRO A 1 92 ? 3.423 11.557 3.083 1.00 94.44 92 PRO A C 1
ATOM 713 O O . PRO A 1 92 ? 2.386 12.045 2.643 1.00 94.44 92 PRO A O 1
ATOM 716 N N . SER A 1 93 ? 4.618 12.053 2.748 1.00 94.06 93 SER A N 1
ATOM 717 C CA . SER A 1 93 ? 4.790 13.194 1.842 1.00 94.06 93 SER A CA 1
ATOM 718 C C . SER A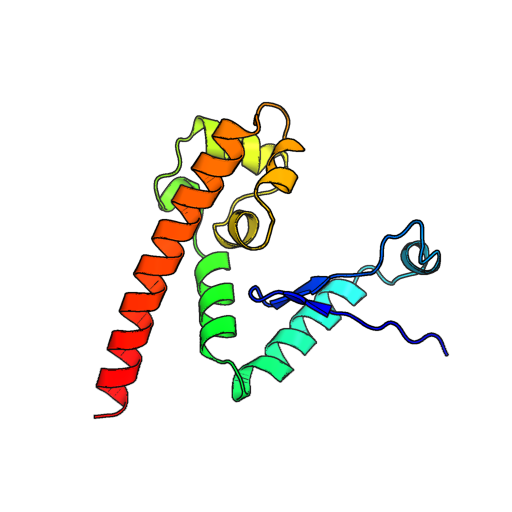 1 93 ? 4.283 12.918 0.425 1.00 94.06 93 SER A C 1
ATOM 720 O O . SER A 1 93 ? 3.898 13.853 -0.266 1.00 94.06 93 SER A O 1
ATOM 722 N N . ALA A 1 94 ? 4.219 11.662 -0.021 1.00 93.06 94 ALA A N 1
ATOM 723 C CA . ALA A 1 94 ? 3.666 11.328 -1.329 1.00 93.06 94 ALA A CA 1
ATOM 724 C C . ALA A 1 94 ? 2.142 11.525 -1.383 1.00 93.06 94 ALA A C 1
ATOM 726 O O . ALA A 1 94 ? 1.610 11.820 -2.453 1.00 93.06 94 ALA A O 1
ATOM 727 N N . LEU A 1 95 ? 1.445 11.420 -0.244 1.00 95.62 95 LEU A N 1
ATOM 728 C CA . LEU A 1 95 ? -0.006 11.619 -0.156 1.00 95.62 95 LEU A CA 1
ATOM 729 C C . LEU A 1 95 ? -0.410 13.091 -0.302 1.00 95.62 95 LEU A C 1
ATOM 731 O O . LEU A 1 95 ? -1.551 13.372 -0.652 1.00 95.62 95 LEU A O 1
ATOM 735 N N . THR A 1 96 ? 0.507 14.041 -0.099 1.00 96.12 96 THR A N 1
ATOM 736 C CA . THR A 1 96 ? 0.214 15.477 -0.277 1.00 96.12 96 THR A CA 1
ATOM 737 C C . THR A 1 96 ? 0.009 15.863 -1.743 1.00 96.12 96 THR A C 1
ATOM 739 O O . THR A 1 96 ? -0.521 16.932 -2.037 1.00 96.12 96 THR A O 1
ATOM 742 N N . LYS A 1 97 ? 0.387 14.979 -2.678 1.00 93.75 97 LYS A N 1
ATOM 743 C CA . LYS A 1 97 ? 0.088 15.123 -4.109 1.00 93.75 97 LYS A CA 1
ATOM 744 C C . LYS A 1 97 ? -1.405 14.951 -4.406 1.00 93.75 97 LYS A C 1
ATOM 746 O O . LYS A 1 97 ? -1.870 15.400 -5.451 1.00 93.75 97 LYS A O 1
ATOM 751 N N . VAL A 1 98 ? -2.156 14.323 -3.499 1.00 95.19 98 VAL A N 1
ATOM 752 C CA . VAL A 1 98 ? -3.611 14.201 -3.601 1.00 95.19 98 VAL A CA 1
ATOM 753 C C . VAL A 1 98 ? -4.244 15.550 -3.284 1.00 95.19 98 VAL A C 1
ATOM 755 O O . VAL A 1 98 ? -4.062 16.119 -2.204 1.00 95.19 98 VAL A O 1
ATOM 758 N N . LYS A 1 99 ? -5.025 16.072 -4.232 1.00 94.50 99 LYS A N 1
ATOM 759 C CA . LYS A 1 99 ? -5.708 17.358 -4.075 1.00 94.50 99 LYS A CA 1
ATOM 760 C C . LYS A 1 99 ? -6.600 17.335 -2.829 1.00 94.50 99 LYS A C 1
ATOM 762 O O . LYS A 1 99 ? -7.508 16.521 -2.733 1.00 94.50 99 LYS A O 1
ATOM 767 N N . GLY A 1 100 ? -6.372 18.270 -1.906 1.00 93.69 100 GLY A N 1
ATOM 768 C CA . GLY A 1 100 ? -7.149 18.392 -0.666 1.00 93.69 100 GLY A CA 1
ATOM 769 C C . GLY A 1 100 ? -6.547 17.681 0.551 1.00 93.69 100 GLY A C 1
ATOM 770 O O . GLY A 1 100 ? -7.104 17.810 1.640 1.00 93.69 100 GLY A O 1
ATOM 771 N N . ILE A 1 101 ? -5.408 16.994 0.405 1.00 96.06 101 ILE A N 1
ATOM 772 C CA . ILE A 1 101 ? -4.667 16.392 1.520 1.00 96.06 101 ILE A CA 1
ATOM 773 C C . ILE A 1 101 ? -3.439 17.251 1.847 1.00 96.06 101 ILE A C 1
ATOM 775 O O . ILE A 1 101 ? -2.492 17.339 1.072 1.00 96.06 101 ILE A O 1
ATOM 779 N N . GLY A 1 102 ? -3.449 17.887 3.021 1.00 96.62 102 GLY A N 1
ATOM 780 C CA . GLY A 1 102 ? -2.283 18.597 3.560 1.00 96.62 102 GLY A CA 1
ATOM 781 C C . GLY A 1 102 ? -1.334 17.671 4.327 1.00 96.62 102 GLY A C 1
ATOM 782 O O . GLY A 1 102 ? -1.700 16.550 4.675 1.00 96.62 102 GLY A O 1
ATOM 783 N N . GLU A 1 103 ? -0.134 18.153 4.667 1.00 96.81 103 GLU A N 1
ATOM 784 C CA . GLU A 1 103 ? 0.887 17.352 5.370 1.00 96.81 103 GLU A CA 1
ATOM 785 C C . GLU A 1 103 ? 0.389 16.699 6.662 1.00 96.81 103 GLU A C 1
ATOM 787 O O . GLU A 1 103 ? 0.676 15.532 6.923 1.00 96.81 103 GLU A O 1
ATOM 792 N N . LYS A 1 104 ? -0.353 17.449 7.486 1.00 97.12 104 LYS A N 1
ATOM 793 C CA . LYS A 1 104 ? -0.888 16.935 8.751 1.00 97.12 104 LYS A CA 1
ATOM 794 C C . LYS A 1 104 ? -1.831 15.759 8.497 1.00 97.12 104 LYS A C 1
ATOM 796 O O . LYS A 1 104 ? -1.633 14.688 9.058 1.00 97.12 104 LYS A O 1
ATOM 801 N N . THR A 1 105 ? -2.793 15.947 7.598 1.00 97.00 105 THR A N 1
ATOM 802 C CA . THR A 1 105 ? -3.767 14.917 7.226 1.00 97.00 105 THR A CA 1
ATOM 803 C C . THR A 1 105 ? -3.090 13.707 6.588 1.00 97.00 105 THR A C 1
ATOM 805 O O . THR A 1 105 ? -3.441 12.580 6.909 1.00 97.00 105 THR A O 1
ATOM 808 N N . ALA A 1 106 ? -2.073 13.913 5.748 1.00 97.81 106 ALA A N 1
ATOM 809 C CA . ALA A 1 106 ? -1.283 12.827 5.177 1.00 97.81 106 ALA A CA 1
ATOM 810 C C . ALA A 1 106 ? -0.597 11.974 6.258 1.00 97.81 106 ALA A C 1
ATOM 812 O O . ALA A 1 106 ? -0.667 10.746 6.216 1.00 97.81 106 ALA A O 1
ATOM 813 N N . ARG A 1 107 ? 0.032 12.614 7.256 1.00 97.88 107 ARG A N 1
ATOM 814 C CA . ARG A 1 107 ? 0.648 11.907 8.391 1.00 97.88 107 ARG A CA 1
ATOM 815 C C . ARG A 1 107 ? -0.391 11.164 9.230 1.00 97.88 107 ARG A C 1
ATOM 817 O O . ARG A 1 107 ? -0.122 10.042 9.640 1.00 97.88 107 ARG A O 1
ATOM 824 N N . GLU A 1 108 ? -1.559 11.760 9.465 1.00 97.69 108 GLU A N 1
ATOM 825 C CA . GLU A 1 108 ? -2.664 11.132 10.205 1.00 97.69 108 GLU A CA 1
ATOM 826 C C . GLU A 1 108 ? -3.206 9.892 9.480 1.00 97.69 108 GLU A C 1
ATOM 828 O O . GLU A 1 108 ? -3.297 8.832 10.094 1.00 97.69 108 GLU A O 1
ATOM 833 N N . ILE A 1 109 ? -3.479 9.990 8.173 1.00 98.06 109 ILE A N 1
ATOM 834 C CA . ILE A 1 109 ? -3.925 8.862 7.336 1.00 98.06 109 ILE A CA 1
ATOM 835 C C . ILE A 1 109 ? -2.886 7.738 7.357 1.00 98.06 109 ILE A C 1
ATOM 837 O O . ILE A 1 109 ? -3.223 6.576 7.585 1.00 98.06 109 ILE A O 1
ATOM 841 N N . HIS A 1 110 ? -1.610 8.075 7.157 1.00 98.19 110 HIS A N 1
ATOM 842 C CA . HIS A 1 110 ? -0.543 7.082 7.159 1.00 98.19 110 HIS A CA 1
ATOM 843 C C . HIS A 1 110 ? -0.373 6.429 8.540 1.00 98.19 110 HIS A C 1
ATOM 845 O O . HIS A 1 110 ? -0.224 5.213 8.637 1.00 98.19 110 HIS A O 1
ATOM 851 N N . ALA A 1 111 ? -0.427 7.207 9.625 1.00 98.00 111 ALA A N 1
ATOM 852 C CA . ALA A 1 111 ? -0.334 6.684 10.986 1.00 98.00 111 ALA A CA 1
ATOM 853 C C . ALA A 1 111 ? -1.503 5.749 11.328 1.00 98.00 111 ALA A C 1
ATOM 855 O O . ALA A 1 111 ? -1.271 4.684 11.900 1.00 98.00 111 ALA A O 1
ATOM 856 N N . PHE A 1 112 ? -2.723 6.121 10.930 1.00 98.19 112 PHE A N 1
ATOM 857 C CA . PHE A 1 112 ? -3.914 5.284 11.046 1.00 98.19 112 PHE A CA 1
ATOM 858 C C . PHE A 1 112 ? -3.717 3.945 10.323 1.00 98.19 112 PHE A C 1
ATOM 860 O O . PHE A 1 112 ? -3.825 2.885 10.934 1.00 98.19 112 PHE A O 1
ATOM 867 N N . CYS A 1 113 ? -3.306 3.979 9.055 1.00 98.19 113 CYS A N 1
ATOM 868 C CA . CYS A 1 113 ? -3.053 2.771 8.269 1.00 98.19 113 CYS A CA 1
ATOM 869 C C . CYS A 1 113 ? -1.956 1.890 8.898 1.00 98.19 113 CYS A C 1
ATOM 871 O O . CYS A 1 113 ? -2.128 0.684 9.070 1.00 98.19 113 CYS A O 1
ATOM 873 N N . MET A 1 114 ? -0.848 2.490 9.341 1.00 97.75 114 MET A N 1
ATOM 874 C CA . MET A 1 114 ? 0.233 1.761 10.012 1.00 97.75 114 MET A CA 1
ATOM 875 C C . MET A 1 114 ? -0.189 1.133 11.346 1.00 97.75 114 MET A C 1
ATOM 877 O O . MET A 1 114 ? 0.419 0.149 11.770 1.00 97.75 114 MET A O 1
ATOM 881 N N . GLN A 1 115 ? -1.209 1.664 12.025 1.00 97.94 115 GLN A N 1
ATOM 882 C CA . GLN A 1 115 ? -1.759 1.032 13.223 1.00 97.94 115 GLN A CA 1
ATOM 883 C C . GLN A 1 115 ? -2.423 -0.310 12.892 1.00 97.94 115 GLN A C 1
ATOM 885 O O . GLN A 1 115 ? -2.111 -1.295 13.562 1.00 97.94 115 GLN A O 1
ATOM 890 N N . HIS A 1 116 ? -3.238 -0.374 11.834 1.00 97.81 116 HIS A N 1
ATOM 891 C CA . HIS A 1 116 ? -3.840 -1.628 11.361 1.00 97.81 116 HIS A CA 1
ATOM 892 C C . HIS A 1 116 ? -2.776 -2.655 10.968 1.00 97.81 116 HIS A C 1
ATOM 894 O O . HIS A 1 116 ? -2.860 -3.819 11.353 1.00 97.81 116 HIS A O 1
ATOM 900 N N . VAL A 1 117 ? -1.720 -2.216 10.275 1.00 97.81 117 VAL A N 1
ATOM 901 C CA . VAL A 1 117 ? -0.589 -3.090 9.921 1.00 97.81 117 VAL A CA 1
ATOM 902 C C . VAL A 1 117 ? 0.072 -3.674 11.170 1.00 97.81 117 VAL A C 1
ATOM 904 O O . VAL A 1 117 ? 0.328 -4.872 11.233 1.00 97.81 117 VAL A O 1
ATOM 907 N N . ARG A 1 118 ? 0.342 -2.850 12.190 1.00 97.44 118 ARG A N 1
ATOM 908 C CA . ARG A 1 118 ? 0.963 -3.317 13.442 1.00 97.44 118 ARG A CA 1
ATOM 909 C C . ARG A 1 118 ? 0.077 -4.301 14.196 1.00 97.44 118 ARG A C 1
ATOM 911 O O . ARG A 1 118 ? 0.597 -5.208 14.839 1.00 97.44 118 ARG A O 1
ATOM 918 N N . GLU A 1 119 ? -1.234 -4.101 14.168 1.00 97.12 119 GLU A N 1
ATOM 919 C CA . GLU A 1 119 ? -2.185 -5.029 14.771 1.00 97.12 119 GLU A CA 1
ATOM 920 C C . GLU A 1 119 ? -2.177 -6.378 14.051 1.00 97.12 119 GLU A C 1
ATOM 922 O O . GLU A 1 119 ? -1.993 -7.406 14.704 1.00 97.12 119 GLU A O 1
ATOM 927 N N . TRP A 1 120 ? -2.245 -6.364 12.719 1.00 97.38 120 TRP A N 1
ATOM 928 C CA . TRP A 1 120 ? -2.129 -7.572 11.908 1.00 97.38 120 TRP A CA 1
ATOM 929 C C . TRP A 1 120 ? -0.807 -8.308 12.155 1.00 97.38 120 TRP A C 1
ATOM 931 O O . TRP A 1 120 ? -0.817 -9.509 12.402 1.00 97.38 120 TRP A O 1
ATOM 941 N N . MET A 1 121 ? 0.326 -7.597 12.202 1.00 95.75 121 MET A N 1
ATOM 942 C CA . MET A 1 121 ? 1.637 -8.212 12.463 1.00 95.75 121 MET A CA 1
ATOM 943 C C . MET A 1 121 ? 1.677 -8.940 13.812 1.00 95.75 121 MET A C 1
ATOM 945 O O . MET A 1 121 ? 2.206 -10.043 13.908 1.00 95.75 121 MET A O 1
ATOM 949 N N . ARG A 1 122 ? 1.074 -8.363 14.861 1.00 95.88 122 ARG A N 1
ATOM 950 C CA . ARG A 1 122 ? 0.978 -9.030 16.172 1.00 95.88 122 ARG A CA 1
ATOM 951 C C . ARG A 1 122 ? 0.125 -10.292 16.116 1.00 95.88 122 ARG A C 1
ATOM 953 O O . ARG A 1 122 ? 0.384 -11.213 16.886 1.00 95.88 122 ARG A O 1
ATOM 960 N N . GLN A 1 123 ? -0.918 -10.303 15.290 1.00 95.06 123 GLN A N 1
ATOM 961 C CA . GLN A 1 123 ? -1.784 -11.464 15.118 1.00 95.06 123 GLN A CA 1
ATOM 962 C C . GLN A 1 123 ? -1.069 -12.566 14.330 1.00 95.06 123 GLN A C 1
ATOM 964 O O . GLN A 1 123 ? -1.005 -13.698 14.802 1.00 95.06 123 GLN A O 1
ATOM 969 N N . TYR A 1 124 ? -0.424 -12.204 13.222 1.00 94.19 124 TYR A N 1
ATOM 970 C CA . TYR A 1 124 ? 0.393 -13.104 12.412 1.00 94.19 124 TYR A CA 1
ATOM 971 C C . TYR A 1 124 ? 1.493 -13.787 13.244 1.00 94.19 124 TYR A C 1
ATOM 973 O O . TYR A 1 124 ? 1.624 -15.010 13.238 1.00 94.19 124 TYR A O 1
ATOM 981 N N . ASP A 1 125 ? 2.230 -13.018 14.054 1.00 91.94 125 ASP A N 1
ATOM 982 C CA . ASP A 1 125 ? 3.275 -13.559 14.932 1.00 91.94 125 ASP A CA 1
ATOM 983 C C . ASP A 1 125 ? 2.733 -14.568 15.957 1.00 91.94 125 ASP A C 1
ATOM 985 O O . ASP A 1 125 ? 3.423 -15.527 16.315 1.00 91.94 125 ASP A O 1
ATOM 989 N N . LYS A 1 126 ? 1.513 -14.357 16.467 1.00 92.00 126 LYS A N 1
ATOM 990 C CA . LYS A 1 126 ? 0.870 -15.299 17.395 1.00 92.00 126 LYS A CA 1
ATOM 991 C C . LYS A 1 126 ? 0.501 -16.598 16.689 1.00 92.00 126 LYS A C 1
ATOM 993 O O . LYS A 1 126 ? 0.775 -17.662 17.236 1.00 92.00 126 LYS A O 1
ATOM 998 N N . GLU A 1 127 ? -0.079 -16.507 15.497 1.00 90.94 127 GLU A N 1
ATOM 999 C CA . GLU A 1 127 ? -0.491 -17.661 14.693 1.00 90.94 127 GLU A CA 1
ATOM 1000 C C . GLU A 1 127 ? 0.717 -18.523 14.312 1.00 90.94 127 GLU A C 1
ATOM 1002 O O . GLU A 1 127 ? 0.726 -19.721 14.595 1.00 90.94 127 GLU A O 1
ATOM 1007 N N . CYS A 1 128 ? 1.798 -17.917 13.809 1.00 87.44 128 CYS A N 1
ATOM 1008 C CA . CYS A 1 128 ? 3.018 -18.655 13.473 1.00 87.44 128 CYS A CA 1
ATOM 1009 C C . CYS A 1 128 ? 3.627 -19.387 14.677 1.00 87.44 128 CYS A C 1
ATOM 1011 O O . CYS A 1 128 ? 4.113 -20.508 14.535 1.00 87.44 128 CYS A O 1
ATOM 1013 N N . ARG A 1 129 ? 3.597 -18.784 15.875 1.00 82.56 129 ARG A N 1
ATOM 1014 C CA . ARG A 1 129 ? 4.090 -19.442 17.099 1.00 82.56 129 ARG A CA 1
ATOM 1015 C C . ARG A 1 129 ? 3.213 -20.612 17.532 1.00 82.56 129 ARG A C 1
ATOM 1017 O O . ARG A 1 129 ? 3.743 -21.572 18.073 1.00 82.56 129 ARG A O 1
ATOM 1024 N N . GLN A 1 130 ? 1.902 -20.530 17.316 1.00 78.62 130 GLN A N 1
ATOM 1025 C CA . GLN A 1 130 ? 0.971 -21.611 17.643 1.00 78.62 130 GLN A CA 1
ATOM 1026 C C . GLN A 1 130 ? 1.112 -22.800 16.692 1.00 78.62 130 GLN A C 1
ATOM 1028 O O . GLN A 1 130 ? 0.995 -23.933 17.133 1.00 78.62 130 GLN A O 1
ATOM 1033 N N . THR A 1 131 ? 1.387 -22.561 15.408 1.00 74.56 131 THR A N 1
ATOM 1034 C CA . THR A 1 131 ? 1.598 -23.637 14.423 1.00 74.56 131 THR A CA 1
ATOM 1035 C C . THR A 1 131 ? 2.954 -24.338 14.581 1.00 74.56 131 THR A C 1
ATOM 1037 O O . THR A 1 131 ? 3.121 -25.459 14.110 1.00 74.56 131 THR A O 1
ATOM 1040 N N . ALA A 1 132 ? 3.929 -23.691 15.225 1.00 68.50 132 ALA A N 1
ATOM 1041 C CA . ALA A 1 132 ? 5.265 -24.242 15.462 1.00 68.50 132 ALA A CA 1
ATOM 1042 C C . ALA A 1 132 ? 5.409 -25.030 16.782 1.00 68.50 132 ALA A C 1
ATOM 1044 O O . ALA A 1 132 ? 6.484 -25.585 17.022 1.00 68.50 132 ALA A O 1
ATOM 1045 N N . ALA A 1 133 ? 4.379 -25.038 17.637 1.00 54.81 133 ALA A N 1
ATOM 1046 C CA . ALA A 1 133 ? 4.355 -25.721 18.935 1.00 54.81 133 ALA A CA 1
ATOM 1047 C C . ALA A 1 133 ? 3.617 -27.064 18.846 1.00 54.81 133 ALA A C 1
ATOM 1049 O O . ALA A 1 133 ? 4.054 -28.006 19.545 1.00 54.81 133 ALA A O 1
#

Foldseek 3Di:
DDDFDWDADLLLATDGDDCVVPVCVVVDDPCVRVVSSVVSLVVCCVPPVVSNVLNVVQQPAFCVNLPNDPVVCVQCVVVVRTTLNSLQVDDLVVCCVRPPQDSVNSVVSNVSSVVVSVVVSVVVVVVVVVVVD

Organism: NCBI:txid1315976

InterPro domains:
  IPR011260 RNA polymerase, alpha subunit, C-terminal [PF03118] (64-110)